Protein AF-A0AAW6ZG37-F1 (afdb_monomer)

Sequence (77 aa):
MKPTFLFFSILFVLSGCSQEPERDVQWYLSHPEEHNKQLDSCENNPAKLANTSNCINAKKAAGEKAMGFGKFKPRSK

InterPro domains:
  IPR047937 EexN-like lipoprotein [NF033894] (6-64)

Secondary structure (DSSP, 8-state):
-------------------PPP--HHHHHH-HHHHHHHHHHHHH-HHHHTTSHHHHHHHHHHHHHHTTTT-------

Structure (mmCIF, N/CA/C/O backbone):
data_AF-A0AAW6ZG37-F1
#
_entry.id   AF-A0AAW6ZG37-F1
#
loop_
_atom_site.group_PDB
_atom_site.id
_atom_site.type_symbol
_atom_site.label_atom_id
_atom_site.label_alt_id
_atom_site.label_comp_id
_atom_site.label_asym_id
_atom_site.label_entity_id
_atom_site.label_seq_id
_atom_site.pdbx_PDB_ins_code
_atom_site.Cartn_x
_atom_site.Cartn_y
_atom_site.Cartn_z
_atom_site.occupancy
_atom_site.B_iso_or_equiv
_atom_site.auth_seq_id
_atom_site.auth_comp_id
_atom_site.auth_asym_id
_atom_site.auth_atom_id
_atom_site.pdbx_PDB_model_num
ATOM 1 N N . MET A 1 1 ? -42.973 23.229 43.814 1.00 41.41 1 MET A N 1
ATOM 2 C CA . MET A 1 1 ? -42.339 21.994 43.304 1.00 41.41 1 MET A CA 1
ATOM 3 C C . MET A 1 1 ? -42.002 22.251 41.841 1.00 41.41 1 MET A C 1
ATOM 5 O O . MET A 1 1 ? -42.919 22.551 41.091 1.00 41.41 1 MET A O 1
ATOM 9 N N . LYS A 1 2 ? -40.722 22.312 41.458 1.00 43.81 2 LYS A N 1
ATOM 10 C CA . LYS A 1 2 ? -40.287 22.639 40.084 1.00 43.81 2 LYS A CA 1
ATOM 11 C C . LYS A 1 2 ? -39.462 21.455 39.568 1.00 43.81 2 LYS A C 1
ATOM 13 O O . LYS A 1 2 ? -38.500 21.108 40.251 1.00 43.81 2 LYS A O 1
ATOM 1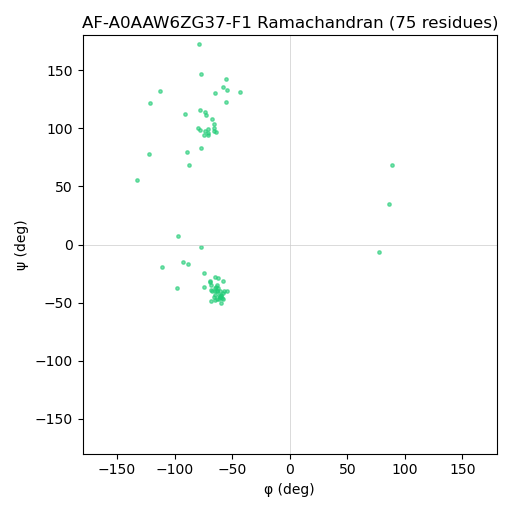8 N N . PRO A 1 3 ? -39.834 20.800 38.456 1.00 48.59 3 PRO A N 1
ATOM 19 C CA . PRO A 1 3 ? -39.113 19.627 37.990 1.00 48.59 3 PRO A CA 1
ATOM 20 C C . PRO A 1 3 ? -37.822 20.064 37.296 1.00 48.59 3 PRO A C 1
ATOM 22 O O . PRO A 1 3 ? -37.843 20.742 36.270 1.00 48.59 3 PRO A O 1
ATOM 25 N N . THR A 1 4 ? -36.691 19.688 37.884 1.00 55.59 4 THR A N 1
ATOM 26 C CA . THR A 1 4 ? -35.367 19.837 37.283 1.00 55.59 4 THR A CA 1
ATOM 27 C C . THR A 1 4 ? -35.248 18.836 36.136 1.00 55.59 4 THR A C 1
ATOM 29 O O . THR A 1 4 ? -35.024 17.649 36.361 1.00 55.59 4 THR A O 1
ATOM 32 N N . PHE A 1 5 ? -35.439 19.299 34.901 1.00 61.78 5 PHE A N 1
ATOM 33 C CA . PHE A 1 5 ? -35.173 18.506 33.702 1.00 61.78 5 PHE A CA 1
ATOM 34 C C . PHE A 1 5 ? -33.652 18.396 33.518 1.00 61.78 5 PHE A C 1
ATOM 36 O O . PHE A 1 5 ? -33.001 19.316 33.025 1.00 61.78 5 PHE A O 1
ATOM 43 N N . LEU A 1 6 ? -33.071 17.283 33.968 1.00 58.81 6 LEU A N 1
ATOM 44 C CA . LEU A 1 6 ? -31.683 16.924 33.682 1.00 58.81 6 LEU A CA 1
ATOM 45 C C . LEU A 1 6 ? -31.584 16.454 32.223 1.00 58.81 6 LEU A C 1
ATOM 47 O O . LEU A 1 6 ? -31.815 15.288 31.914 1.00 58.81 6 LEU A O 1
ATOM 51 N N . PHE A 1 7 ? -31.244 17.376 31.322 1.00 59.84 7 PHE A N 1
ATOM 52 C CA . PHE A 1 7 ? -30.803 17.051 29.965 1.00 59.84 7 PHE A CA 1
ATOM 53 C C . PHE A 1 7 ? -29.402 16.431 30.033 1.00 59.84 7 PHE A C 1
ATOM 55 O O . PHE A 1 7 ? -28.391 17.131 30.069 1.00 59.84 7 PHE A O 1
ATOM 62 N N . PHE A 1 8 ? -29.340 15.101 30.070 1.00 58.31 8 PHE A N 1
ATOM 63 C CA . PHE A 1 8 ? -28.102 14.354 29.864 1.00 58.31 8 PHE A CA 1
ATOM 64 C C . PHE A 1 8 ? -27.797 14.326 28.360 1.00 58.31 8 PHE A C 1
ATOM 66 O O . PHE A 1 8 ? -28.154 13.393 27.643 1.00 58.31 8 PHE A O 1
ATOM 73 N N . SER A 1 9 ? -27.171 15.392 27.860 1.00 59.19 9 SER A N 1
ATOM 74 C CA . SER A 1 9 ? -26.599 15.406 26.513 1.00 59.19 9 SER A CA 1
ATOM 75 C C . SER A 1 9 ? -25.369 14.502 26.501 1.00 59.19 9 SER A C 1
ATOM 77 O O . SER A 1 9 ? -24.276 14.908 26.894 1.00 59.19 9 SER A O 1
ATOM 79 N N . ILE A 1 10 ? -25.557 13.252 26.080 1.00 66.38 10 ILE A N 1
ATOM 80 C CA . ILE A 1 10 ? -24.469 12.317 25.793 1.00 66.38 10 ILE A CA 1
ATOM 81 C C . ILE A 1 10 ? -23.706 12.872 24.585 1.00 66.38 10 ILE A C 1
ATOM 83 O O . ILE A 1 10 ? -24.141 12.754 23.440 1.00 66.38 10 ILE A O 1
ATOM 87 N N . LEU A 1 11 ? -22.576 13.523 24.854 1.00 64.44 11 LEU A N 1
ATOM 88 C CA . LEU A 1 11 ? -21.592 13.906 23.849 1.00 64.44 11 LEU A CA 1
ATOM 89 C C . LEU A 1 11 ? -20.976 12.627 23.265 1.00 64.44 11 LEU A C 1
ATOM 91 O O . LEU A 1 11 ? -20.137 11.985 23.894 1.00 64.44 11 LEU A O 1
ATOM 95 N N . PHE A 1 12 ? -21.397 12.258 22.054 1.00 63.22 12 PHE A N 1
ATOM 96 C CA . PHE A 1 12 ? -20.669 11.311 21.212 1.00 63.22 12 PHE A CA 1
ATOM 97 C C . PHE A 1 12 ? -19.337 11.955 20.818 1.00 63.22 12 PHE A C 1
ATOM 99 O O . PHE A 1 12 ? -19.266 12.768 19.898 1.00 63.22 12 PHE A O 1
ATOM 106 N N . VAL A 1 13 ? -18.269 11.615 21.535 1.00 61.06 13 VAL A N 1
ATOM 107 C CA . VAL A 1 13 ? -16.912 11.974 21.124 1.00 61.06 13 VAL A CA 1
ATOM 108 C C . VAL A 1 13 ? -16.518 10.994 20.021 1.00 61.06 13 VAL A C 1
ATOM 110 O O . VAL A 1 13 ? -16.160 9.852 20.302 1.00 61.06 13 VAL A O 1
ATOM 113 N N . LEU A 1 14 ? -16.634 11.410 18.755 1.00 54.47 14 LEU A N 1
ATOM 114 C CA . LEU A 1 14 ? -16.038 10.687 17.631 1.00 54.47 14 LEU A CA 1
ATOM 115 C C . LEU A 1 14 ? -14.514 10.735 17.817 1.00 54.47 14 LEU A C 1
ATOM 117 O O . LEU A 1 14 ? -13.861 11.735 17.519 1.00 54.47 14 LEU A O 1
ATOM 121 N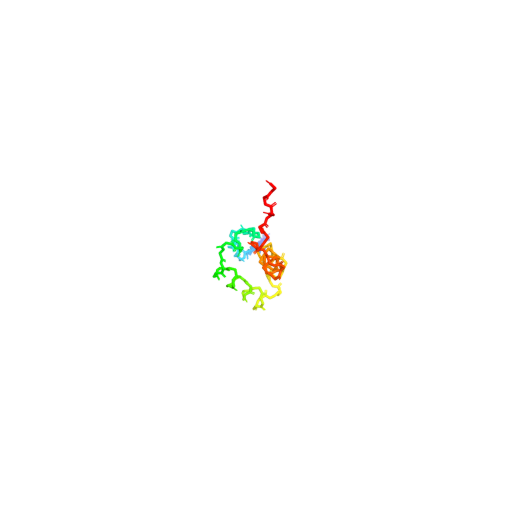 N . SER A 1 15 ? -13.944 9.678 18.386 1.00 57.31 15 SER A N 1
ATOM 122 C CA . SER A 1 15 ? -12.505 9.558 18.564 1.00 57.31 15 SER A CA 1
ATOM 123 C C . SER A 1 15 ? -11.825 9.277 17.217 1.00 57.31 15 SER A C 1
ATOM 125 O O . SER A 1 15 ? -11.983 8.217 16.621 1.00 57.31 15 SER A O 1
ATOM 127 N N . GLY A 1 16 ? -11.026 10.250 16.766 1.00 48.12 16 GLY A N 1
ATOM 128 C CA . GLY A 1 16 ? -9.841 10.030 15.932 1.00 48.12 16 GLY A CA 1
ATOM 129 C C . GLY A 1 16 ? -10.034 10.009 14.416 1.00 48.12 16 GLY A C 1
ATOM 130 O O . GLY A 1 16 ? -9.760 8.992 13.786 1.00 48.12 16 GLY A O 1
ATOM 131 N N . CYS A 1 17 ? -10.368 11.147 13.801 1.00 55.78 17 CYS A N 1
ATOM 132 C CA . CYS A 1 17 ? -10.152 11.329 12.361 1.00 55.78 17 CYS A CA 1
ATOM 133 C C . CYS A 1 17 ? -8.728 11.859 12.103 1.00 55.78 17 CYS A C 1
ATOM 135 O O . CYS A 1 17 ? -8.528 13.009 11.730 1.00 55.78 17 CYS A O 1
ATOM 137 N N . SER A 1 18 ? -7.713 11.028 12.357 1.00 55.75 18 SER A N 1
ATOM 138 C CA . SER A 1 18 ? -6.427 11.164 11.658 1.00 55.75 18 SER A CA 1
ATOM 139 C C . SER A 1 18 ? -6.542 10.326 10.395 1.00 55.75 18 SER A C 1
ATOM 141 O O . SER A 1 18 ? -6.156 9.160 10.366 1.00 55.75 18 SER A O 1
ATOM 143 N N . GLN A 1 19 ? -7.197 10.890 9.382 1.00 66.00 19 GLN A N 1
ATOM 144 C CA . GLN A 1 19 ? -7.218 10.291 8.058 1.00 66.00 19 GLN A CA 1
ATOM 145 C C . GLN A 1 19 ? -5.823 10.515 7.470 1.00 66.00 19 GLN A C 1
ATOM 147 O O . GLN A 1 19 ? -5.431 11.658 7.232 1.00 66.00 19 GLN A O 1
ATOM 152 N N . GLU A 1 20 ? -5.046 9.445 7.300 1.00 77.12 20 GLU A N 1
ATOM 153 C CA . GLU A 1 20 ? -3.813 9.551 6.525 1.00 77.12 20 GLU A CA 1
ATOM 154 C C . GLU A 1 20 ? -4.1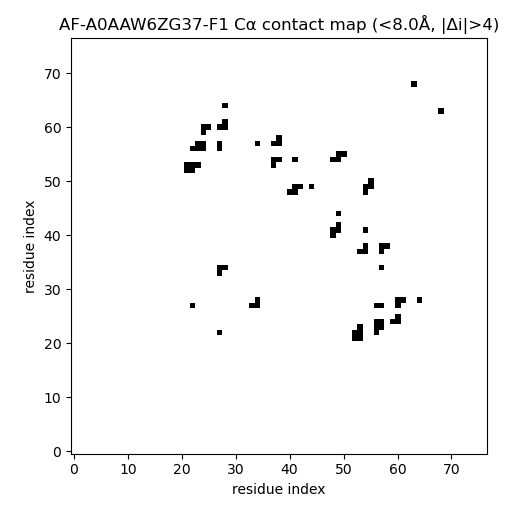35 10.113 5.136 1.00 77.12 20 GLU A C 1
ATOM 156 O O . GLU A 1 20 ? -5.180 9.769 4.569 1.00 77.12 20 GLU A O 1
ATOM 161 N N . PRO A 1 21 ? -3.264 10.975 4.583 1.00 88.50 21 PRO A N 1
ATOM 162 C CA . PRO A 1 21 ? -3.460 11.502 3.244 1.00 88.50 21 PRO A CA 1
ATOM 163 C C . PRO A 1 21 ? -3.619 10.348 2.257 1.00 88.50 21 PRO A C 1
ATOM 165 O O . PRO A 1 21 ? -2.851 9.382 2.281 1.00 88.50 21 PRO A O 1
ATOM 168 N N . GLU A 1 22 ? -4.627 10.457 1.397 1.00 91.88 22 GLU A N 1
ATOM 169 C CA . GLU A 1 22 ? -4.883 9.457 0.373 1.00 91.88 22 GLU A CA 1
ATOM 170 C C . GLU A 1 22 ? -3.718 9.419 -0.622 1.00 91.88 22 GLU A C 1
ATOM 172 O O . GLU A 1 22 ? -3.262 10.455 -1.117 1.00 91.88 22 GLU A O 1
ATOM 177 N N . ARG A 1 23 ? -3.208 8.217 -0.890 1.00 96.19 23 ARG A N 1
ATOM 178 C CA . ARG A 1 23 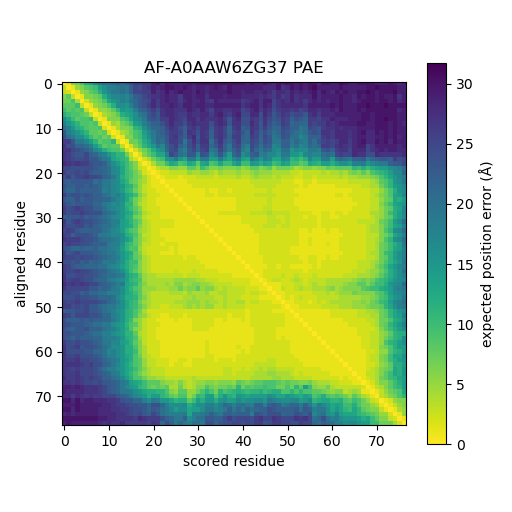? -2.128 7.966 -1.844 1.00 96.19 23 ARG A CA 1
ATOM 179 C C . ARG A 1 23 ? -2.670 7.179 -3.019 1.00 96.19 23 ARG A C 1
ATOM 181 O O . ARG A 1 23 ? -3.363 6.176 -2.843 1.00 96.19 23 ARG A O 1
ATOM 188 N N . ASP A 1 24 ? -2.347 7.637 -4.221 1.00 97.31 24 ASP A N 1
ATOM 189 C CA . ASP A 1 24 ? -2.705 6.935 -5.444 1.00 97.31 24 ASP A CA 1
ATOM 190 C C . ASP A 1 24 ? -1.757 5.754 -5.728 1.00 97.31 24 ASP A C 1
ATOM 192 O O . ASP A 1 24 ? -0.749 5.523 -5.055 1.00 97.31 24 ASP A O 1
ATOM 196 N N . VAL A 1 25 ? -2.107 4.974 -6.748 1.00 96.69 25 VAL A N 1
ATOM 197 C CA . VAL A 1 25 ? -1.336 3.801 -7.180 1.00 96.69 25 VAL A CA 1
ATOM 198 C C . VAL A 1 25 ? 0.077 4.192 -7.622 1.00 96.69 25 VAL A C 1
ATOM 200 O O . VAL A 1 25 ? 1.045 3.525 -7.260 1.00 96.69 25 VAL A O 1
ATOM 203 N N . GLN A 1 26 ? 0.212 5.282 -8.381 1.00 96.19 26 GLN A N 1
ATOM 204 C CA . GLN A 1 26 ? 1.485 5.720 -8.953 1.00 96.19 26 GLN A CA 1
ATOM 205 C C . GLN A 1 26 ? 2.489 6.106 -7.861 1.00 96.19 26 GLN A C 1
ATOM 207 O O . GLN A 1 26 ? 3.686 5.818 -7.976 1.00 96.19 26 GLN A O 1
ATOM 212 N N . TRP A 1 27 ? 2.004 6.712 -6.781 1.00 97.19 27 TRP A N 1
ATOM 213 C CA . TRP A 1 27 ? 2.790 7.025 -5.602 1.00 97.19 27 TRP A CA 1
ATOM 214 C C . TRP A 1 27 ? 3.379 5.749 -4.989 1.00 97.19 27 TRP A C 1
ATOM 216 O O . TRP A 1 27 ? 4.594 5.644 -4.853 1.00 97.19 27 TRP A O 1
ATOM 226 N N . TYR A 1 28 ? 2.571 4.714 -4.751 1.00 97.31 28 TYR A N 1
ATOM 227 C CA . TYR A 1 28 ? 3.056 3.431 -4.219 1.00 97.31 28 TYR A CA 1
ATOM 228 C C . TYR A 1 28 ? 4.006 2.670 -5.166 1.00 97.31 28 TYR A C 1
ATOM 230 O O . TYR A 1 28 ? 4.871 1.898 -4.729 1.00 97.31 28 TYR A O 1
ATOM 238 N N . LEU A 1 29 ? 3.878 2.873 -6.479 1.00 94.94 29 LEU A N 1
ATOM 239 C CA . LEU A 1 29 ? 4.823 2.325 -7.457 1.00 94.94 29 LEU A CA 1
ATOM 240 C C . LEU A 1 29 ? 6.197 2.995 -7.371 1.00 94.94 29 LEU A C 1
ATOM 242 O O . LEU A 1 29 ? 7.206 2.329 -7.597 1.00 94.94 29 LEU A O 1
ATOM 246 N N . SER A 1 30 ? 6.232 4.279 -7.011 1.00 95.62 30 SER A N 1
ATOM 247 C CA . SER A 1 30 ? 7.453 5.082 -6.873 1.00 95.62 30 SER A CA 1
ATOM 248 C C . SER A 1 30 ? 8.036 5.099 -5.451 1.00 95.62 30 SER A C 1
ATOM 250 O O . SER A 1 30 ? 9.208 5.428 -5.297 1.00 95.62 30 SER A O 1
ATOM 252 N N . HIS A 1 31 ? 7.265 4.677 -4.444 1.00 97.00 31 HIS A N 1
ATOM 253 C CA . HIS A 1 31 ? 7.619 4.689 -3.017 1.00 97.00 31 HIS A CA 1
ATOM 254 C C . HIS A 1 31 ? 7.544 3.264 -2.434 1.00 97.00 31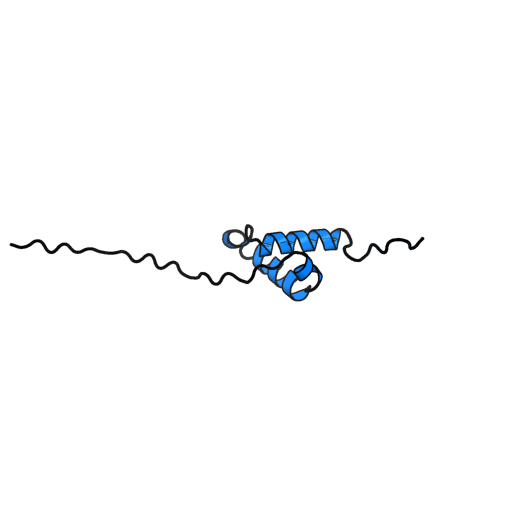 HIS A C 1
ATOM 256 O O . HIS A 1 31 ? 6.539 2.875 -1.830 1.00 97.00 31 HIS A O 1
ATOM 262 N N . PRO A 1 32 ? 8.553 2.409 -2.695 1.00 94.94 32 PRO A N 1
ATOM 263 C CA . PRO A 1 32 ? 8.480 0.985 -2.374 1.00 94.94 32 PRO A CA 1
ATOM 264 C C . PRO A 1 32 ? 8.501 0.689 -0.871 1.00 94.94 32 PRO A C 1
ATOM 266 O O . PRO A 1 32 ? 7.889 -0.292 -0.452 1.00 94.94 32 PRO A O 1
ATOM 269 N N . GLU A 1 33 ? 9.178 1.509 -0.066 1.00 97.25 33 GLU A N 1
ATOM 270 C CA . GLU A 1 33 ? 9.252 1.312 1.384 1.00 97.25 33 GLU A CA 1
ATOM 271 C C . GLU A 1 33 ? 7.886 1.567 2.031 1.00 97.25 33 GLU A C 1
ATOM 273 O O . GLU A 1 33 ? 7.368 0.738 2.780 1.00 97.25 33 GLU A O 1
ATOM 278 N N . GLU A 1 34 ? 7.265 2.688 1.686 1.00 96.75 34 GLU A N 1
ATOM 279 C CA . GLU A 1 34 ? 5.962 3.100 2.187 1.00 96.75 34 GLU A CA 1
ATOM 280 C C . GLU A 1 34 ? 4.847 2.200 1.663 1.00 96.75 34 GLU A C 1
ATOM 282 O O . GLU A 1 34 ? 3.912 1.883 2.393 1.00 96.75 34 GLU A O 1
ATOM 287 N N . HIS A 1 35 ? 4.969 1.723 0.425 1.00 97.06 35 HIS A N 1
ATOM 288 C CA . HIS A 1 35 ? 4.082 0.703 -0.120 1.00 97.06 35 HIS A CA 1
ATOM 289 C C . HIS A 1 35 ? 4.090 -0.579 0.715 1.00 97.06 35 HIS A C 1
ATOM 291 O O . HIS A 1 35 ? 3.022 -1.086 1.051 1.00 97.06 35 HIS A O 1
ATOM 297 N N . ASN A 1 36 ? 5.268 -1.086 1.083 1.00 97.44 36 ASN A N 1
ATOM 298 C CA . ASN A 1 36 ? 5.358 -2.302 1.890 1.00 97.44 36 ASN A CA 1
ATOM 299 C C . ASN A 1 36 ? 4.781 -2.077 3.293 1.00 97.44 36 ASN A C 1
ATOM 301 O O . ASN A 1 36 ? 3.938 -2.851 3.731 1.00 97.44 36 ASN A O 1
ATOM 305 N N . LYS A 1 37 ? 5.121 -0.954 3.940 1.00 96.56 37 LYS A N 1
ATOM 306 C CA . LYS A 1 37 ? 4.537 -0.570 5.238 1.00 96.56 37 LYS A CA 1
ATOM 307 C C . LYS A 1 37 ? 3.011 -0.468 5.184 1.00 96.56 37 LYS A C 1
ATOM 309 O O . LYS A 1 37 ? 2.325 -0.882 6.121 1.00 96.56 37 LYS A O 1
ATOM 314 N N . GLN A 1 38 ? 2.469 0.082 4.096 1.00 95.81 38 GLN A N 1
ATOM 315 C CA . GLN A 1 38 ? 1.027 0.166 3.900 1.00 95.81 38 GLN A CA 1
ATOM 316 C C . GLN A 1 38 ? 0.410 -1.227 3.778 1.00 95.81 38 GLN A C 1
ATOM 318 O O . GLN A 1 38 ? -0.582 -1.487 4.453 1.00 95.81 38 GLN A O 1
ATOM 323 N N . LEU A 1 39 ? 0.979 -2.115 2.957 1.00 96.50 39 LEU A N 1
ATOM 324 C CA . LEU A 1 39 ? 0.489 -3.489 2.808 1.00 96.50 39 LEU A CA 1
ATOM 325 C C . LEU A 1 39 ? 0.498 -4.234 4.147 1.00 96.50 39 LEU A C 1
ATOM 327 O O . LEU A 1 39 ? -0.537 -4.782 4.527 1.00 96.50 39 LEU A O 1
ATOM 331 N N . ASP A 1 40 ? 1.591 -4.142 4.906 1.00 96.62 40 ASP A N 1
ATOM 332 C CA . ASP A 1 40 ? 1.689 -4.726 6.247 1.00 96.62 40 ASP A CA 1
ATOM 333 C C . ASP A 1 40 ? 0.589 -4.171 7.166 1.00 96.62 40 ASP A C 1
ATOM 335 O O . ASP A 1 40 ? -0.066 -4.901 7.912 1.00 96.62 40 ASP A O 1
ATOM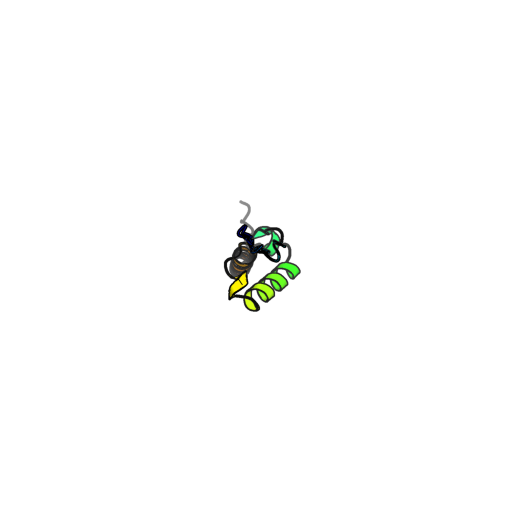 339 N N . SER A 1 41 ? 0.327 -2.865 7.099 1.00 93.44 41 SER A N 1
ATOM 340 C CA . SER A 1 41 ? -0.726 -2.223 7.893 1.00 93.44 41 SER A CA 1
ATOM 341 C C . SER A 1 41 ? -2.122 -2.719 7.499 1.00 93.44 41 SER A C 1
ATOM 343 O O . SER A 1 41 ? -2.958 -2.962 8.376 1.00 93.44 41 SER A O 1
ATOM 345 N N . CYS A 1 42 ? -2.367 -2.917 6.200 1.00 94.50 42 CYS A N 1
ATOM 346 C CA . CYS A 1 42 ? -3.615 -3.466 5.669 1.00 94.50 42 CYS A CA 1
ATOM 347 C C . CYS A 1 42 ? -3.862 -4.906 6.140 1.00 94.50 42 CYS A C 1
ATOM 349 O O . CYS A 1 42 ? -5.000 -5.246 6.465 1.00 94.50 42 CYS A O 1
ATOM 351 N N . GLU A 1 43 ? -2.818 -5.736 6.195 1.00 94.50 43 GLU A N 1
ATOM 352 C CA . GLU A 1 43 ? -2.899 -7.135 6.633 1.00 94.50 43 GLU A CA 1
ATOM 353 C C . GLU A 1 43 ? -3.066 -7.275 8.147 1.00 94.50 43 GLU A C 1
ATOM 355 O O . GLU A 1 43 ? -3.817 -8.133 8.606 1.00 94.50 43 GLU A O 1
ATOM 360 N N . ASN A 1 44 ? -2.427 -6.399 8.925 1.00 95.50 44 ASN A N 1
ATOM 361 C CA . ASN A 1 44 ? -2.529 -6.412 10.384 1.00 95.50 44 ASN A CA 1
ATOM 362 C C . ASN A 1 44 ? -3.877 -5.880 10.900 1.00 95.50 44 ASN A C 1
ATOM 364 O O . ASN A 1 44 ? -4.296 -6.231 12.001 1.00 95.50 44 ASN A O 1
ATOM 368 N N . ASN A 1 45 ? -4.573 -5.032 10.130 1.00 91.12 45 ASN A N 1
ATOM 369 C CA . ASN A 1 45 ? -5.838 -4.410 10.547 1.00 91.12 45 ASN A CA 1
ATOM 370 C C . ASN A 1 45 ? -6.942 -4.505 9.473 1.00 91.12 45 ASN A C 1
ATOM 372 O O . ASN A 1 45 ? -7.529 -3.481 9.095 1.00 91.12 45 ASN A O 1
ATOM 376 N N . PRO A 1 46 ? -7.294 -5.710 8.990 1.00 88.88 46 PRO A N 1
ATOM 377 C CA . PRO A 1 46 ? -8.158 -5.869 7.823 1.00 88.88 46 PRO A CA 1
ATOM 378 C C . PRO A 1 46 ? -9.576 -5.342 8.074 1.00 88.88 46 PRO A C 1
ATOM 380 O O . PRO A 1 46 ? -10.149 -4.690 7.206 1.00 88.88 46 PRO A O 1
ATOM 383 N N . ALA A 1 47 ? -10.119 -5.525 9.283 1.00 87.81 47 ALA A N 1
ATOM 384 C CA . ALA A 1 47 ? -11.457 -5.045 9.641 1.00 87.81 47 ALA A CA 1
ATOM 385 C C . ALA A 1 47 ? -11.597 -3.513 9.568 1.00 87.81 47 ALA A C 1
ATOM 387 O O . ALA A 1 47 ? -12.685 -3.006 9.306 1.00 87.81 47 ALA A O 1
ATOM 388 N N . LYS A 1 48 ? -10.502 -2.775 9.794 1.00 86.38 48 LYS A N 1
ATOM 389 C CA . LYS A 1 48 ? -10.496 -1.307 9.801 1.00 86.38 48 LYS A CA 1
ATOM 390 C C . LYS A 1 48 ? -10.023 -0.723 8.472 1.00 86.38 48 LYS A C 1
ATOM 392 O O . LYS A 1 48 ? -10.528 0.316 8.057 1.00 86.38 48 LYS A O 1
ATOM 397 N N . LEU A 1 49 ? -9.045 -1.360 7.827 1.00 88.88 49 LEU A N 1
ATOM 398 C CA . LEU A 1 49 ? -8.295 -0.747 6.733 1.00 88.88 49 LEU A CA 1
ATOM 399 C C . LEU A 1 49 ? -8.563 -1.357 5.353 1.00 88.88 49 LEU A C 1
ATOM 401 O O . LEU A 1 49 ? -8.323 -0.669 4.364 1.00 88.88 49 LEU A O 1
ATOM 405 N N . ALA A 1 50 ? -9.094 -2.582 5.240 1.00 87.06 50 ALA A N 1
ATOM 406 C CA . ALA A 1 50 ? -9.180 -3.284 3.950 1.00 87.06 50 ALA A CA 1
ATOM 407 C C . ALA A 1 50 ? -9.971 -2.525 2.868 1.00 87.06 50 ALA A C 1
ATOM 409 O O . ALA A 1 50 ? -9.638 -2.627 1.689 1.00 87.06 50 ALA A O 1
ATOM 410 N N . ASN A 1 51 ? -10.980 -1.748 3.274 1.00 90.69 51 ASN A N 1
ATOM 411 C CA . ASN A 1 51 ? -11.832 -0.967 2.373 1.00 90.69 51 ASN A CA 1
ATOM 412 C C . ASN A 1 51 ? -11.403 0.506 2.248 1.00 90.69 51 ASN A C 1
ATOM 414 O O . ASN A 1 51 ? -12.122 1.304 1.654 1.00 90.69 51 ASN A O 1
ATOM 418 N N . THR A 1 52 ? -10.262 0.892 2.825 1.00 93.19 52 THR A N 1
ATOM 419 C CA . THR A 1 52 ? -9.723 2.251 2.669 1.00 93.19 52 THR A CA 1
ATOM 420 C C . THR A 1 52 ? -9.070 2.418 1.301 1.00 93.19 52 THR A C 1
ATOM 422 O O . THR A 1 52 ? -8.448 1.482 0.789 1.00 93.19 52 THR A O 1
ATOM 425 N N . SER A 1 53 ? -9.148 3.624 0.730 1.00 95.12 53 SER A N 1
ATOM 426 C CA . SER A 1 53 ? -8.508 3.930 -0.555 1.00 95.12 53 SER A CA 1
ATOM 427 C C . SER A 1 53 ? -7.014 3.606 -0.554 1.00 95.12 53 SER A C 1
ATOM 429 O O . SER A 1 53 ? -6.522 3.018 -1.511 1.00 95.12 53 SER A O 1
ATOM 431 N N . ASN A 1 54 ? -6.303 3.888 0.544 1.00 95.19 54 ASN A N 1
ATOM 432 C CA . ASN A 1 54 ? -4.874 3.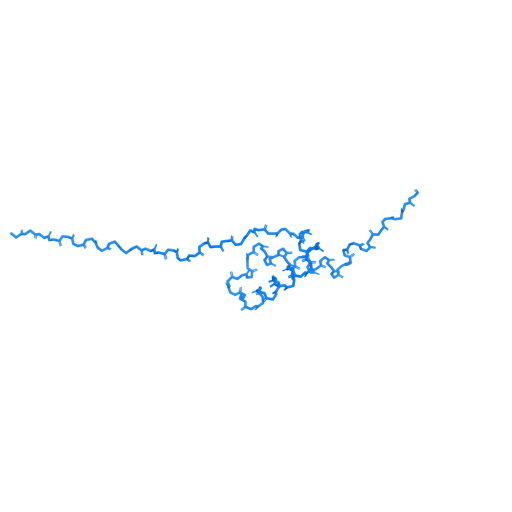589 0.670 1.00 95.19 54 ASN A CA 1
ATOM 433 C C . ASN A 1 54 ? -4.575 2.089 0.532 1.00 95.19 54 ASN A C 1
ATOM 435 O O . ASN A 1 54 ? -3.692 1.710 -0.236 1.00 95.19 54 ASN A O 1
ATOM 439 N N . CYS A 1 55 ? -5.343 1.217 1.192 1.00 96.00 55 CYS A N 1
ATOM 440 C CA . CYS A 1 55 ? -5.157 -0.229 1.049 1.00 96.00 55 CYS A CA 1
ATOM 441 C C . CYS A 1 55 ? -5.543 -0.746 -0.338 1.00 96.00 55 CYS A C 1
ATOM 443 O O . CYS A 1 55 ? -4.852 -1.605 -0.888 1.00 96.00 55 CYS A O 1
ATOM 445 N N . ILE A 1 56 ? -6.615 -0.220 -0.930 1.00 96.88 56 ILE A N 1
ATOM 446 C CA . ILE A 1 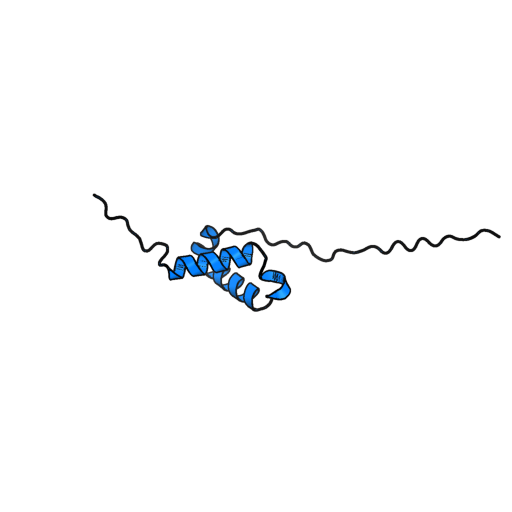56 ? -7.034 -0.595 -2.286 1.00 96.88 56 ILE A CA 1
ATOM 447 C C . ILE A 1 56 ? -5.954 -0.197 -3.303 1.00 96.88 56 ILE A C 1
ATOM 449 O O . ILE A 1 56 ? -5.544 -1.020 -4.126 1.00 96.88 56 ILE A O 1
ATOM 453 N N . ASN A 1 57 ? -5.441 1.031 -3.211 1.00 97.44 57 ASN A N 1
ATOM 454 C CA . ASN A 1 57 ? -4.415 1.555 -4.108 1.00 97.44 57 ASN A CA 1
ATOM 455 C C . ASN A 1 57 ? -3.074 0.833 -3.931 1.00 97.44 57 ASN A C 1
ATOM 457 O O . ASN A 1 57 ? -2.446 0.486 -4.932 1.00 97.44 57 ASN A O 1
ATOM 461 N N . ALA A 1 58 ? -2.670 0.519 -2.695 1.00 97.19 58 ALA A N 1
ATOM 462 C CA . ALA A 1 58 ? -1.475 -0.281 -2.430 1.00 97.19 58 ALA A CA 1
ATOM 463 C C . ALA A 1 58 ? -1.594 -1.693 -3.030 1.00 97.19 58 ALA A C 1
ATOM 465 O O . ALA A 1 58 ? -0.716 -2.139 -3.765 1.00 97.19 58 ALA A O 1
ATOM 466 N N . LYS A 1 59 ? -2.723 -2.386 -2.826 1.00 96.94 59 LYS A N 1
ATOM 467 C CA . LYS A 1 59 ? -2.945 -3.718 -3.422 1.00 96.94 59 LYS A CA 1
ATOM 468 C C . LYS A 1 59 ? -2.954 -3.677 -4.952 1.00 96.94 59 LYS A C 1
ATOM 470 O O . LYS A 1 59 ? -2.422 -4.584 -5.593 1.00 96.94 59 LYS A O 1
ATOM 475 N N . LYS A 1 60 ? -3.517 -2.624 -5.550 1.00 97.56 60 LYS A N 1
ATOM 476 C CA . LYS A 1 60 ? -3.472 -2.423 -7.003 1.00 97.56 60 LYS A CA 1
ATOM 477 C C . LYS A 1 60 ? -2.038 -2.204 -7.498 1.00 97.56 60 LYS A C 1
ATOM 479 O O . LYS A 1 60 ? -1.641 -2.845 -8.468 1.00 97.56 60 LYS A O 1
ATOM 484 N N . ALA A 1 61 ? -1.245 -1.389 -6.801 1.00 97.19 61 ALA A N 1
ATOM 485 C CA . ALA A 1 61 ? 0.168 -1.179 -7.118 1.00 97.19 61 ALA A CA 1
ATOM 486 C C . ALA A 1 61 ? 0.979 -2.484 -7.041 1.00 97.19 61 ALA A C 1
ATOM 488 O O . ALA A 1 61 ? 1.811 -2.748 -7.910 1.00 97.19 61 ALA A O 1
ATOM 489 N N . ALA A 1 62 ? 0.707 -3.343 -6.053 1.00 96.81 62 ALA A N 1
ATOM 490 C CA . ALA A 1 62 ? 1.305 -4.675 -5.972 1.00 96.81 62 ALA A CA 1
ATOM 491 C C . ALA A 1 62 ? 0.968 -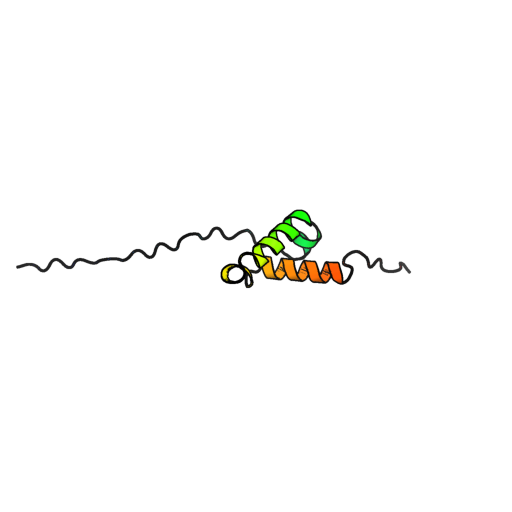5.537 -7.204 1.00 96.81 62 ALA A C 1
ATOM 493 O O . ALA A 1 62 ? 1.858 -6.163 -7.783 1.00 96.81 62 ALA A O 1
ATOM 494 N N . GLY A 1 63 ? -0.292 -5.514 -7.653 1.00 96.56 63 GLY A N 1
ATOM 495 C CA . GLY A 1 63 ? -0.720 -6.180 -8.886 1.00 96.56 63 GLY A CA 1
ATOM 496 C C . GLY A 1 63 ? -0.002 -5.649 -10.131 1.00 96.56 63 GLY A C 1
ATOM 497 O O . GLY A 1 63 ? 0.496 -6.430 -10.939 1.00 96.56 63 GLY A O 1
ATOM 498 N N . GLU A 1 64 ? 0.127 -4.330 -10.272 1.00 94.94 64 GLU A N 1
ATOM 499 C CA . GLU A 1 64 ? 0.855 -3.715 -11.389 1.00 94.94 64 GLU A CA 1
ATOM 500 C C . GLU A 1 64 ? 2.349 -4.082 -11.383 1.00 94.94 64 GLU A C 1
ATOM 502 O O . GLU A 1 64 ? 2.905 -4.425 -12.431 1.00 94.94 64 GLU A O 1
ATOM 507 N N . LYS A 1 65 ? 2.995 -4.118 -10.208 1.00 92.00 65 LYS A N 1
ATOM 508 C CA . LYS A 1 65 ? 4.373 -4.624 -10.062 1.00 92.00 65 LYS A CA 1
ATOM 509 C C . LYS A 1 65 ? 4.486 -6.082 -10.514 1.00 92.00 65 LYS A C 1
ATOM 511 O O . LYS A 1 65 ? 5.411 -6.408 -11.261 1.00 92.00 65 LYS A O 1
ATOM 516 N N . ALA A 1 66 ? 3.540 -6.939 -10.123 1.00 92.12 66 ALA A N 1
ATOM 517 C CA . ALA A 1 66 ? 3.509 -8.345 -10.532 1.00 92.12 66 ALA A CA 1
ATOM 518 C C . ALA A 1 66 ? 3.334 -8.512 -12.054 1.00 92.12 66 ALA A C 1
ATOM 520 O O . ALA A 1 66 ? 3.948 -9.394 -12.651 1.00 92.12 66 ALA A O 1
ATOM 521 N N . MET A 1 67 ? 2.576 -7.618 -12.696 1.00 91.44 67 MET A N 1
ATOM 522 C CA . MET A 1 67 ? 2.407 -7.570 -14.156 1.00 91.44 67 MET A CA 1
ATOM 523 C C . MET A 1 67 ? 3.600 -6.947 -14.903 1.00 91.44 67 MET A C 1
ATOM 525 O O . MET A 1 67 ? 3.604 -6.903 -16.132 1.00 91.44 67 MET A O 1
ATOM 529 N N . GLY A 1 68 ? 4.634 -6.484 -14.195 1.00 85.81 68 GLY A N 1
ATOM 530 C CA . GLY A 1 68 ? 5.831 -5.915 -14.809 1.00 85.81 68 GLY A CA 1
ATOM 531 C C . GLY A 1 68 ? 5.723 -4.425 -15.129 1.00 85.81 68 GLY A C 1
ATOM 532 O O . GLY A 1 68 ? 6.309 -3.979 -16.118 1.00 85.81 68 GLY A O 1
ATOM 533 N N . PHE A 1 69 ? 5.019 -3.646 -14.303 1.00 82.06 69 PHE A N 1
ATOM 534 C CA . PHE A 1 69 ? 5.055 -2.183 -14.361 1.00 82.06 69 PHE A CA 1
ATOM 535 C C . PHE A 1 69 ? 6.494 -1.659 -14.548 1.00 82.06 69 PHE A C 1
ATOM 537 O O . PHE A 1 69 ? 7.430 -2.110 -13.886 1.00 82.06 69 PHE A O 1
ATOM 544 N N . GLY A 1 70 ? 6.681 -0.743 -15.502 1.00 74.94 70 GLY A N 1
ATOM 545 C CA . GLY A 1 70 ? 7.989 -0.179 -15.864 1.00 74.94 70 GLY A CA 1
ATOM 546 C C . GLY A 1 70 ? 8.889 -1.069 -16.738 1.00 74.94 70 GLY A C 1
ATOM 547 O O . GLY A 1 70 ? 9.925 -0.598 -17.205 1.00 74.94 70 GLY A O 1
ATOM 548 N N . LYS A 1 71 ? 8.516 -2.328 -17.015 1.00 73.06 71 LYS A N 1
ATOM 549 C CA . LYS A 1 71 ? 9.299 -3.233 -17.882 1.00 73.06 71 LYS A CA 1
ATOM 550 C C . LYS A 1 71 ? 8.949 -3.119 -19.368 1.00 73.06 71 LYS A C 1
ATOM 552 O O . LYS A 1 71 ? 9.737 -3.551 -20.209 1.00 73.06 71 LYS A O 1
ATOM 557 N N . PHE A 1 72 ? 7.808 -2.522 -19.716 1.00 66.50 72 PHE A N 1
ATOM 558 C CA . PHE A 1 72 ? 7.440 -2.292 -21.113 1.00 66.50 72 PHE A CA 1
ATOM 559 C C . PHE A 1 72 ? 8.162 -1.057 -21.667 1.00 66.50 72 PHE A C 1
ATOM 561 O O . PHE A 1 72 ? 7.742 0.076 -21.444 1.00 66.50 72 PHE A O 1
ATOM 568 N N . LYS A 1 73 ? 9.249 -1.275 -22.415 1.00 65.19 73 LYS A N 1
ATOM 569 C CA . LYS A 1 73 ? 9.791 -0.265 -23.331 1.00 65.19 73 LYS A CA 1
ATOM 570 C C . LYS A 1 73 ? 9.138 -0.476 -24.702 1.00 65.19 73 LYS A C 1
ATOM 572 O O . LYS A 1 73 ? 9.407 -1.515 -25.312 1.00 65.19 73 LYS A O 1
ATOM 577 N N . PRO A 1 74 ? 8.284 0.439 -25.199 1.00 65.12 74 PRO A N 1
ATOM 578 C CA . PRO A 1 74 ? 7.779 0.327 -26.560 1.00 65.12 74 PRO A CA 1
ATOM 579 C C . PRO A 1 74 ? 8.965 0.312 -27.527 1.00 65.12 74 PRO A C 1
ATOM 581 O O . PRO A 1 74 ? 9.920 1.073 -27.372 1.00 65.12 74 PRO A O 1
ATOM 584 N N . ARG A 1 75 ? 8.924 -0.588 -28.512 1.00 67.25 75 ARG A N 1
ATOM 585 C CA . ARG A 1 75 ? 9.942 -0.649 -29.561 1.00 67.25 75 ARG A CA 1
ATOM 586 C C . ARG A 1 75 ? 9.796 0.623 -30.405 1.00 67.25 75 ARG A C 1
ATOM 588 O O . ARG A 1 75 ? 8.796 0.755 -31.108 1.00 67.25 75 ARG A O 1
ATOM 595 N N . SER A 1 76 ? 10.739 1.560 -30.293 1.00 69.69 76 SER A N 1
ATOM 596 C CA . SER A 1 76 ? 10.800 2.732 -31.173 1.00 69.69 76 SER A CA 1
ATOM 597 C C . SER A 1 76 ? 10.852 2.251 -32.625 1.00 69.69 76 SER A C 1
ATOM 599 O O . SER A 1 76 ? 11.703 1.421 -32.953 1.00 69.69 76 SER A O 1
ATOM 601 N N . LYS A 1 77 ? 9.889 2.689 -33.444 1.00 59.84 77 LYS A N 1
ATOM 602 C CA . LYS A 1 77 ? 9.921 2.496 -34.898 1.00 59.84 77 LYS A CA 1
ATOM 603 C C . LYS A 1 77 ? 10.901 3.467 -35.535 1.00 59.84 77 LYS A C 1
ATOM 605 O O . LYS A 1 77 ? 11.000 4.597 -35.010 1.00 59.84 77 LYS A O 1
#

Solvent-accessible surface area (backbone atoms only — not comparable to full-atom values): 4962 Å² total; per-residue (Å²): 141,78,88,81,80,80,80,81,77,79,79,82,76,83,84,74,88,77,73,74,82,84,48,55,36,69,54,34,66,74,34,60,70,61,30,50,55,45,50,53,50,26,68,77,36,46,95,79,30,51,86,36,66,47,39,48,22,37,55,48,28,52,50,41,54,74,74,41,64,91,66,78,72,80,80,84,128

Radius of gyration: 22.59 Å; Cα contacts (8 Å, |Δi|>4): 41; chains: 1; bounding box: 53×31×78 Å

Mean predicted aligned error: 11.79 Å

pLDDT: mean 81.94, std 17.14, range [41.41, 97.56]

Foldseek 3Di:
DDDDPPPPPPPPPPPDPPPPPQDALVRCLVVVVVLVVLCVVCVVCVVPPVPPNSNVSSVVNVVCVVVPVPNDDDDDD

Organism: Neisseria mucosa (NCBI:txid488)